Protein AF-A0A661TRE7-F1 (afdb_monomer)

Nearest PDB structures (foldseek):
  5dof-assembly5_B  TM=3.574E-01  e=7.265E+00  Tetrahymena thermophila

Foldseek 3Di:
DDDDDDDFAFDQDPVGDTARWDKDDDWDFQADDLVVLVVLCCVLPVVVPDDPVRSLVSLLVLLQVGTPWDFIDTPPDTDTHLVSLVVDPVSSVVSVVSSCCNNVNDDPDDD

Radius of gyration: 15.75 Å; Cα contacts (8 Å, |Δi|>4): 121; chains: 1; bounding box: 38×32×39 Å

Sequence (111 aa):
MKLYKYEPKMIKDLEGNDVECVFKGYVELQIPTYKERMTITKEIMVDGKSSEVEQGIKLIDLVEKHVKTVNLKCGELEIKTVDDLGYSKEGTELINNMSTIIIQGIPLGNG

Mean predicted aligned error: 9.35 Å

pLDDT: mean 75.12, std 18.02, range [19.64, 92.5]

Solvent-accessible surface area (backbone atoms only — not comparable to full-atom values): 6728 Å² total; per-residue (Å²): 137,85,83,82,81,83,73,81,58,67,41,64,48,100,86,65,49,80,36,77,45,60,82,45,76,54,69,45,69,58,70,61,54,73,71,54,23,54,52,53,49,45,67,67,60,67,60,86,71,68,50,73,66,55,48,50,51,56,43,50,56,52,36,58,75,28,48,76,44,43,46,36,30,38,78,90,48,76,36,63,49,69,68,65,26,64,80,37,72,68,32,42,52,48,50,55,51,49,34,46,37,44,54,74,42,80,79,90,68,90,125

Structure (mmCIF, N/CA/C/O backbone):
data_AF-A0A661TRE7-F1
#
_entry.id   AF-A0A661TRE7-F1
#
loop_
_atom_site.group_PDB
_atom_site.id
_atom_site.type_symbol
_atom_site.label_atom_id
_atom_site.label_alt_id
_atom_site.label_comp_id
_atom_site.label_asym_id
_atom_site.label_entity_id
_atom_site.label_seq_id
_atom_site.pdbx_PDB_ins_code
_atom_site.Cartn_x
_atom_site.Cartn_y
_atom_site.Cartn_z
_atom_site.occupancy
_atom_site.B_iso_or_equiv
_atom_site.auth_seq_id
_atom_site.auth_comp_id
_atom_site.auth_asym_id
_atom_site.auth_atom_id
_atom_site.pdbx_PDB_model_num
ATOM 1 N N . MET A 1 1 ? -11.599 24.221 -13.702 1.00 30.34 1 MET A N 1
ATOM 2 C CA . MET A 1 1 ? -11.142 22.940 -14.279 1.00 30.34 1 MET A CA 1
ATOM 3 C C . MET A 1 1 ? -9.619 22.965 -14.329 1.00 30.34 1 MET A C 1
ATOM 5 O O . MET A 1 1 ? -9.072 23.706 -15.134 1.00 30.34 1 MET A O 1
ATOM 9 N N . LYS A 1 2 ? -8.932 22.278 -13.407 1.00 21.73 2 LYS A N 1
ATOM 10 C CA . LYS A 1 2 ? -7.464 22.162 -13.438 1.00 21.73 2 LYS A CA 1
ATOM 11 C C . LYS A 1 2 ? -7.110 20.921 -14.254 1.00 21.73 2 LYS A C 1
ATOM 13 O O . LYS A 1 2 ? -7.458 19.816 -13.860 1.00 21.73 2 LYS A O 1
ATOM 18 N N . LEU A 1 3 ? -6.477 21.123 -15.405 1.00 19.64 3 LEU A N 1
ATOM 19 C CA . LEU A 1 3 ? -5.919 20.045 -16.216 1.00 19.64 3 LEU A CA 1
ATOM 20 C C . LEU A 1 3 ? -4.520 19.742 -15.674 1.00 19.64 3 LEU A C 1
ATOM 22 O O . LEU A 1 3 ? -3.624 20.577 -15.776 1.00 19.64 3 LEU A O 1
ATOM 26 N N . TYR A 1 4 ? -4.347 18.573 -15.061 1.00 23.58 4 TYR A N 1
ATOM 27 C CA . TYR A 1 4 ? -3.031 18.077 -14.671 1.00 23.58 4 TYR A CA 1
ATOM 28 C C . TYR A 1 4 ? -2.397 17.413 -15.895 1.00 23.58 4 TYR A C 1
ATOM 30 O O . TYR A 1 4 ? -2.840 16.354 -16.333 1.00 23.58 4 TYR A O 1
ATOM 38 N N . LYS A 1 5 ? -1.385 18.060 -16.479 1.00 25.70 5 LYS A N 1
ATOM 39 C CA . LYS A 1 5 ? -0.535 17.444 -17.501 1.00 25.70 5 LYS A CA 1
ATOM 40 C C . LYS A 1 5 ? 0.467 16.546 -16.772 1.00 25.70 5 LYS A C 1
ATOM 42 O O . LYS A 1 5 ? 1.376 17.051 -16.121 1.00 25.70 5 LYS A O 1
ATOM 47 N N . TYR A 1 6 ? 0.252 15.236 -16.822 1.00 34.12 6 TYR A N 1
ATOM 48 C CA . TYR A 1 6 ? 1.223 14.255 -16.344 1.00 34.12 6 TYR A CA 1
ATOM 49 C C . TYR A 1 6 ? 2.344 14.145 -17.383 1.00 34.12 6 TYR A C 1
ATOM 51 O O . TYR A 1 6 ? 2.079 13.810 -18.537 1.00 34.12 6 TYR A O 1
ATOM 59 N N . GLU A 1 7 ? 3.573 14.482 -16.995 1.00 39.09 7 GLU A N 1
ATOM 60 C CA . GLU A 1 7 ? 4.770 14.219 -17.797 1.00 39.09 7 GLU A CA 1
ATOM 61 C C . GLU A 1 7 ? 5.408 12.927 -17.259 1.00 39.09 7 GLU A C 1
ATOM 63 O O . GLU A 1 7 ? 5.748 12.889 -16.072 1.00 39.09 7 GLU A O 1
ATOM 68 N N . PRO A 1 8 ? 5.509 11.853 -18.066 1.00 47.41 8 PRO A N 1
ATOM 69 C CA . PRO A 1 8 ? 6.089 10.592 -17.619 1.00 47.41 8 PRO A CA 1
ATOM 70 C C . PRO A 1 8 ? 7.558 10.805 -17.242 1.00 47.41 8 PRO A C 1
ATOM 72 O O . PRO A 1 8 ? 8.325 11.413 -17.989 1.00 47.41 8 PRO A O 1
ATOM 75 N N . LYS A 1 9 ? 7.945 10.345 -16.048 1.00 53.53 9 LYS A N 1
ATOM 76 C CA . LYS A 1 9 ? 9.330 10.414 -15.571 1.00 53.53 9 LYS A CA 1
ATOM 77 C C . LYS A 1 9 ? 10.059 9.136 -15.968 1.00 53.53 9 LYS A C 1
ATOM 79 O O . LYS A 1 9 ? 9.498 8.045 -15.902 1.00 53.53 9 LYS A O 1
ATOM 84 N N . MET A 1 10 ? 11.294 9.295 -16.437 1.00 53.62 10 MET A N 1
ATOM 85 C CA . MET A 1 10 ? 12.129 8.171 -16.847 1.00 53.62 10 MET A CA 1
ATOM 86 C C . MET A 1 10 ? 12.641 7.426 -15.609 1.00 53.62 10 MET A C 1
ATOM 88 O O . MET A 1 10 ? 13.156 8.053 -14.682 1.00 53.62 10 MET A O 1
ATOM 92 N N . ILE A 1 11 ? 12.495 6.103 -15.603 1.00 60.44 11 ILE A N 1
ATOM 93 C CA . ILE A 1 11 ? 13.037 5.194 -14.586 1.00 60.44 11 ILE A CA 1
ATOM 94 C C . ILE A 1 11 ? 14.247 4.498 -15.190 1.00 60.44 11 ILE A C 1
ATOM 96 O O . ILE A 1 11 ? 14.246 4.199 -16.378 1.00 60.44 11 ILE A O 1
ATOM 100 N N . LYS A 1 12 ? 15.274 4.223 -14.389 1.00 54.66 12 LYS A N 1
ATOM 101 C CA . LYS A 1 12 ? 16.421 3.452 -14.864 1.00 54.66 12 LYS A CA 1
ATOM 102 C C . LYS A 1 12 ? 16.120 1.958 -14.838 1.00 54.66 12 LYS A C 1
ATOM 104 O O . LYS A 1 12 ? 15.651 1.460 -13.817 1.00 54.66 12 LYS A O 1
ATOM 109 N N . ASP A 1 13 ? 16.382 1.258 -15.938 1.00 56.09 13 ASP A N 1
ATOM 110 C CA . ASP A 1 13 ? 16.379 -0.206 -15.945 1.00 56.09 13 ASP A CA 1
ATOM 111 C C . ASP A 1 13 ? 17.549 -0.779 -15.116 1.00 56.09 13 ASP A C 1
ATOM 113 O O . ASP A 1 13 ? 18.373 -0.047 -14.557 1.00 56.09 13 ASP A O 1
ATOM 117 N N . LEU A 1 14 ? 17.627 -2.111 -15.028 1.00 48.25 14 LEU A N 1
ATOM 118 C CA . LEU A 1 14 ? 18.691 -2.821 -14.306 1.00 48.25 14 LEU A CA 1
ATOM 119 C C . LEU A 1 14 ? 20.092 -2.608 -14.914 1.00 48.25 14 LEU A C 1
ATOM 121 O O . LEU A 1 14 ? 21.091 -2.894 -14.257 1.00 48.25 14 LEU A O 1
ATOM 125 N N . GLU A 1 15 ? 20.170 -2.095 -16.142 1.00 54.47 15 GLU A N 1
ATOM 126 C CA . GLU A 1 15 ? 21.404 -1.763 -16.858 1.00 54.47 15 GLU A CA 1
ATOM 127 C C . GLU A 1 15 ? 21.736 -0.257 -16.772 1.00 54.47 15 GLU A C 1
ATOM 129 O O . GLU A 1 15 ? 22.790 0.184 -17.233 1.00 54.47 15 GLU A O 1
ATOM 134 N N . GLY A 1 16 ? 20.882 0.536 -16.114 1.00 57.06 16 GLY A N 1
ATOM 135 C CA . GLY A 1 16 ? 21.055 1.968 -15.891 1.00 57.06 16 GLY A CA 1
ATOM 136 C C . GLY A 1 16 ? 20.545 2.872 -17.018 1.00 57.06 16 GLY A C 1
ATOM 137 O O . GLY A 1 16 ? 20.803 4.081 -16.954 1.00 57.06 16 GLY A O 1
ATOM 138 N N . ASN A 1 17 ? 19.839 2.331 -18.016 1.00 59.59 17 ASN A N 1
ATOM 139 C CA . ASN A 1 17 ? 19.264 3.094 -19.124 1.00 59.59 17 ASN A CA 1
ATOM 140 C C . ASN A 1 17 ? 17.956 3.763 -18.713 1.00 59.59 17 ASN A C 1
ATOM 142 O O . ASN A 1 17 ? 17.146 3.176 -18.001 1.00 59.59 17 ASN A O 1
ATOM 146 N N . ASP A 1 18 ? 17.726 4.976 -19.210 1.00 58.16 18 ASP A N 1
ATOM 147 C CA . ASP A 1 18 ? 16.478 5.692 -18.979 1.00 58.16 18 ASP A CA 1
ATOM 148 C C . ASP A 1 18 ? 15.331 5.067 -19.794 1.00 58.16 18 ASP A C 1
ATOM 150 O O . ASP A 1 18 ? 15.345 5.060 -21.026 1.00 58.16 18 ASP A O 1
ATOM 154 N N . VAL A 1 19 ? 14.314 4.567 -19.098 1.00 60.53 19 VAL A N 1
ATOM 155 C CA . VAL A 1 19 ? 13.108 3.959 -19.661 1.00 60.53 19 VAL A CA 1
ATOM 156 C C . VAL A 1 19 ? 11.902 4.809 -19.287 1.00 60.53 19 VAL A C 1
ATOM 158 O O . VAL A 1 19 ? 11.649 5.092 -18.115 1.00 60.53 19 VAL A O 1
ATOM 161 N N . GLU A 1 20 ? 11.116 5.210 -20.284 1.00 61.75 20 GLU A N 1
ATOM 162 C CA . GLU A 1 20 ? 9.822 5.849 -20.050 1.00 61.75 20 GLU A CA 1
ATOM 163 C C . GLU A 1 20 ? 8.869 4.830 -19.404 1.00 61.75 20 GLU A C 1
ATOM 165 O O . GLU A 1 20 ? 8.329 3.938 -20.064 1.00 61.75 20 GLU A O 1
ATOM 170 N N . CYS A 1 21 ? 8.684 4.933 -18.088 1.00 62.38 21 CYS A N 1
ATOM 171 C CA . CYS A 1 21 ? 7.843 4.004 -17.355 1.00 62.38 21 CYS A CA 1
ATOM 172 C C . CYS A 1 21 ? 6.428 4.547 -17.211 1.00 62.38 21 CYS A C 1
ATOM 174 O O . CYS A 1 21 ? 6.151 5.442 -16.413 1.00 62.38 21 CYS A O 1
ATOM 176 N N . VAL A 1 22 ? 5.502 3.940 -17.944 1.00 70.94 22 VAL A N 1
ATOM 177 C CA . VAL A 1 22 ? 4.072 4.086 -17.684 1.00 70.94 22 VAL A CA 1
ATOM 178 C C . VAL A 1 22 ? 3.569 2.755 -17.156 1.00 70.94 22 VAL A C 1
ATOM 180 O O . VAL A 1 22 ? 3.496 1.783 -17.912 1.00 70.94 22 VAL A O 1
ATOM 183 N N . PHE A 1 23 ? 3.214 2.705 -15.868 1.00 74.62 23 PHE A N 1
ATOM 184 C CA . PHE A 1 23 ? 2.602 1.512 -15.292 1.00 74.62 23 PHE A CA 1
ATOM 185 C C . PHE A 1 23 ? 1.293 1.188 -16.014 1.00 74.62 23 PHE A C 1
ATOM 187 O O . PHE A 1 23 ? 0.368 2.000 -16.069 1.00 74.62 23 PHE A O 1
ATOM 194 N N . LYS A 1 24 ? 1.207 -0.024 -16.559 1.00 82.00 24 LYS A N 1
ATOM 195 C CA . LYS A 1 24 ? -0.008 -0.584 -17.157 1.00 82.00 24 LYS A CA 1
ATOM 196 C C . LYS A 1 24 ? -0.428 -1.817 -16.378 1.00 82.00 24 LYS A C 1
ATOM 198 O O . LYS A 1 24 ? 0.412 -2.650 -16.056 1.00 82.00 24 LYS A O 1
ATOM 203 N N . GLY A 1 25 ? -1.724 -1.962 -16.127 1.00 86.31 25 GLY A N 1
ATOM 204 C CA . GLY A 1 25 ? -2.280 -3.114 -15.422 1.00 86.31 25 GLY A CA 1
ATOM 205 C C . GLY A 1 25 ? -3.182 -2.695 -14.271 1.00 86.31 25 GLY A C 1
ATOM 206 O O . GLY A 1 25 ? -3.844 -1.660 -14.354 1.00 86.31 25 GLY A O 1
ATOM 207 N N . TYR A 1 26 ? -3.231 -3.511 -13.221 1.00 85.88 26 TYR A N 1
ATOM 208 C CA . TYR A 1 26 ? -4.076 -3.259 -12.060 1.00 85.88 26 TYR A CA 1
ATOM 209 C C . TYR A 1 26 ? -3.435 -3.754 -10.762 1.00 85.88 26 TYR A C 1
ATOM 211 O O . TYR A 1 26 ? -2.616 -4.674 -10.747 1.00 85.88 26 TYR A O 1
ATOM 219 N N . VAL A 1 27 ? -3.873 -3.149 -9.662 1.00 86.75 27 VAL A N 1
ATOM 220 C CA . VAL A 1 27 ? -3.677 -3.662 -8.307 1.00 86.75 27 VAL A CA 1
ATOM 221 C C . VAL A 1 27 ? -5.054 -3.889 -7.707 1.00 86.75 27 VAL A C 1
ATOM 223 O O . VAL A 1 27 ? -5.917 -3.014 -7.774 1.00 86.75 27 VAL A O 1
ATOM 226 N N . GLU A 1 28 ? -5.278 -5.073 -7.148 1.00 88.56 28 GLU A N 1
ATOM 227 C CA . GLU A 1 28 ? -6.509 -5.385 -6.430 1.00 88.56 28 GLU A CA 1
ATOM 228 C C 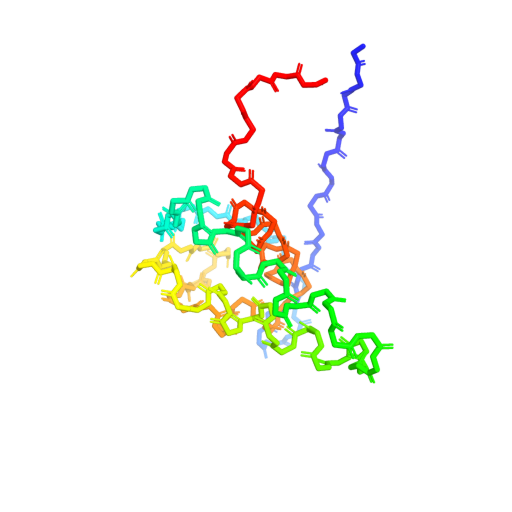. GLU A 1 28 ? -6.305 -5.127 -4.937 1.00 88.56 28 GLU A C 1
ATOM 230 O O . GLU A 1 28 ? -5.478 -5.774 -4.292 1.00 88.56 28 GLU A O 1
ATOM 235 N N . LEU A 1 29 ? -7.083 -4.193 -4.391 1.00 87.88 29 LEU A N 1
ATOM 236 C CA . LEU A 1 29 ? -7.056 -3.833 -2.978 1.00 87.88 29 LEU A CA 1
ATOM 237 C C . LEU A 1 29 ? -8.280 -4.389 -2.251 1.00 87.88 29 LEU A C 1
ATOM 239 O O . LEU A 1 29 ? -9.419 -4.238 -2.695 1.00 87.88 29 LEU A O 1
ATOM 243 N N . GLN A 1 30 ? -8.054 -4.961 -1.077 1.00 89.62 30 GLN A N 1
ATOM 244 C CA . GLN A 1 30 ? -9.087 -5.212 -0.090 1.00 89.62 30 GLN A CA 1
ATOM 245 C C . GLN A 1 30 ? -9.262 -3.971 0.779 1.00 89.62 30 GLN A C 1
ATOM 247 O O . GLN A 1 30 ? -8.472 -3.724 1.684 1.00 89.62 30 GLN A O 1
ATOM 252 N N . ILE A 1 31 ? -10.316 -3.196 0.534 1.00 87.44 31 ILE A N 1
ATOM 253 C CA . ILE A 1 31 ? -10.582 -2.009 1.348 1.00 87.44 31 ILE A CA 1
ATOM 254 C C . ILE A 1 31 ? -11.256 -2.430 2.663 1.00 87.44 31 ILE A C 1
ATOM 256 O O . ILE A 1 31 ? -12.351 -2.999 2.620 1.00 87.44 31 ILE A O 1
ATOM 260 N N . PRO A 1 32 ? -10.644 -2.154 3.829 1.00 88.25 32 PRO A N 1
ATOM 261 C CA . PRO A 1 32 ? -11.248 -2.452 5.120 1.00 88.25 32 PRO A CA 1
ATOM 262 C C . PRO A 1 32 ? -12.486 -1.579 5.361 1.00 88.25 32 PRO A C 1
ATOM 264 O O . PRO A 1 32 ? -12.660 -0.512 4.761 1.00 88.25 32 PRO A O 1
ATOM 267 N N . THR A 1 33 ? -13.367 -2.013 6.257 1.00 90.06 33 THR A N 1
ATOM 268 C CA . THR A 1 33 ? -14.571 -1.263 6.639 1.00 90.06 33 THR A CA 1
ATOM 269 C C . THR A 1 33 ? -14.215 0.074 7.294 1.00 90.06 33 THR A C 1
ATOM 271 O O . THR A 1 33 ? -13.121 0.259 7.821 1.00 90.06 33 THR A O 1
ATOM 274 N N . TYR A 1 34 ? -15.154 1.027 7.326 1.00 87.81 34 TYR A N 1
ATOM 275 C CA . TYR A 1 34 ? -14.910 2.338 7.948 1.00 87.81 34 TYR A CA 1
ATOM 276 C C . TYR A 1 34 ? -14.433 2.228 9.408 1.00 87.81 34 TYR A C 1
ATOM 278 O O . TYR A 1 34 ? -13.518 2.936 9.819 1.00 87.81 34 TYR A O 1
ATOM 286 N N . LYS A 1 35 ? -15.009 1.298 10.182 1.00 90.50 35 LYS A N 1
ATOM 287 C CA . LYS A 1 35 ? -14.614 1.053 11.576 1.00 90.50 35 LYS A CA 1
ATOM 288 C C . LYS A 1 35 ? -13.157 0.595 11.681 1.00 90.50 35 LYS A C 1
ATOM 290 O O . LYS A 1 35 ? -12.430 1.091 12.532 1.00 90.50 35 LYS A O 1
ATOM 295 N N . GLU A 1 36 ? -12.737 -0.326 10.820 1.00 91.00 36 GLU A N 1
ATOM 296 C CA . GLU A 1 36 ? -11.358 -0.825 10.784 1.00 91.00 36 GLU A CA 1
ATOM 297 C C . GLU A 1 36 ? -10.378 0.273 10.362 1.00 91.00 36 GLU A C 1
ATOM 299 O O . GLU A 1 36 ? -9.328 0.424 10.983 1.00 91.00 36 GLU A O 1
ATOM 304 N N . ARG A 1 37 ? -10.754 1.110 9.387 1.00 90.12 37 ARG A N 1
ATOM 305 C CA . ARG A 1 37 ? -9.947 2.266 8.962 1.00 90.12 37 ARG A CA 1
ATOM 306 C C . ARG A 1 37 ? -9.691 3.252 10.095 1.00 90.12 37 ARG A C 1
ATOM 308 O O . ARG A 1 37 ? -8.568 3.727 10.251 1.00 90.12 37 ARG A O 1
ATOM 315 N N . MET A 1 38 ? -10.702 3.526 10.919 1.00 88.75 38 MET A N 1
ATOM 316 C CA . MET A 1 38 ? -10.550 4.384 12.099 1.00 88.75 38 MET A CA 1
ATOM 317 C C . MET A 1 38 ? -9.561 3.805 13.118 1.00 88.75 38 MET A C 1
ATOM 319 O O . MET A 1 38 ? -8.771 4.555 13.690 1.00 88.75 38 MET A O 1
ATOM 323 N N . THR A 1 39 ? -9.575 2.485 13.327 1.00 90.00 39 THR A N 1
ATOM 324 C CA . THR A 1 39 ? -8.603 1.801 14.195 1.00 90.00 39 THR A CA 1
ATOM 325 C C . THR A 1 39 ? -7.184 1.922 13.642 1.00 90.00 39 THR A C 1
ATOM 327 O O . THR A 1 39 ? -6.300 2.384 14.356 1.00 90.00 39 THR A O 1
ATOM 330 N N . ILE A 1 40 ? -6.988 1.615 12.357 1.00 89.31 40 ILE A N 1
ATOM 331 C CA . ILE A 1 40 ? -5.687 1.713 11.676 1.00 89.31 40 ILE A CA 1
ATOM 332 C C . ILE A 1 40 ? -5.138 3.143 11.751 1.00 89.31 40 ILE A C 1
ATOM 334 O O . ILE A 1 40 ? -3.985 3.366 12.108 1.00 89.31 40 ILE A O 1
ATOM 338 N N . THR A 1 41 ? -5.984 4.136 11.470 1.00 86.38 41 THR A N 1
ATOM 339 C CA . THR A 1 41 ? -5.603 5.556 11.524 1.00 86.38 41 THR A CA 1
ATOM 340 C C . THR A 1 41 ? -5.120 5.936 12.916 1.00 86.38 41 THR A C 1
ATOM 342 O O . THR A 1 41 ? -4.116 6.627 13.060 1.00 86.38 41 THR A O 1
ATOM 345 N N . LYS A 1 42 ? -5.810 5.456 13.956 1.00 84.38 42 LYS A N 1
ATOM 346 C CA . LYS A 1 42 ? -5.412 5.684 15.341 1.00 84.38 42 LYS A CA 1
ATOM 347 C C . LYS A 1 42 ? -4.040 5.072 15.632 1.00 84.38 42 LYS A C 1
ATOM 349 O O . LYS A 1 42 ? -3.213 5.738 16.237 1.00 84.38 42 LYS A O 1
ATOM 354 N N . GLU A 1 43 ? -3.787 3.844 15.195 1.00 83.88 43 GLU A N 1
ATOM 355 C CA . GLU A 1 43 ? -2.507 3.150 15.410 1.00 83.88 43 GLU A CA 1
ATOM 356 C C . GLU A 1 43 ? -1.331 3.838 14.700 1.00 83.88 43 GLU A C 1
ATOM 358 O O . GLU A 1 43 ? -0.227 3.895 15.240 1.00 83.88 43 GLU A O 1
ATOM 363 N N . ILE A 1 44 ? -1.571 4.408 13.517 1.00 82.38 44 ILE A N 1
ATOM 364 C CA . ILE A 1 44 ? -0.547 5.123 12.747 1.00 82.38 44 ILE A CA 1
ATOM 365 C C . ILE A 1 44 ? -0.326 6.545 13.295 1.00 82.38 44 ILE A C 1
ATOM 367 O O . ILE A 1 44 ? 0.816 6.984 13.407 1.00 82.38 44 ILE A O 1
ATOM 371 N N . MET A 1 45 ? -1.395 7.270 13.654 1.00 70.19 45 MET A N 1
ATOM 372 C CA . MET A 1 45 ? -1.323 8.696 14.018 1.00 70.19 45 MET A CA 1
ATOM 373 C C . MET A 1 45 ? -1.125 8.974 15.516 1.00 70.19 45 MET A C 1
ATOM 375 O O . MET A 1 45 ? -0.559 10.008 15.867 1.00 70.19 45 MET A O 1
ATOM 379 N N . VAL A 1 46 ? -1.609 8.115 16.420 1.0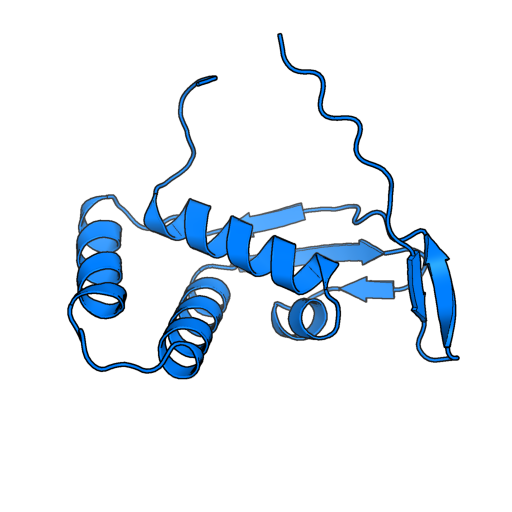0 61.81 46 VAL A N 1
ATOM 380 C CA . VAL A 1 46 ? -1.631 8.419 17.869 1.00 61.81 46 VAL A CA 1
ATOM 381 C C . VAL A 1 46 ? -0.304 8.127 18.561 1.00 61.81 46 VAL A C 1
ATOM 383 O O . VAL A 1 46 ? -0.100 8.599 19.678 1.00 61.81 46 VAL A O 1
ATOM 386 N N . ASP A 1 47 ? 0.641 7.449 17.908 1.00 57.47 47 ASP A N 1
ATOM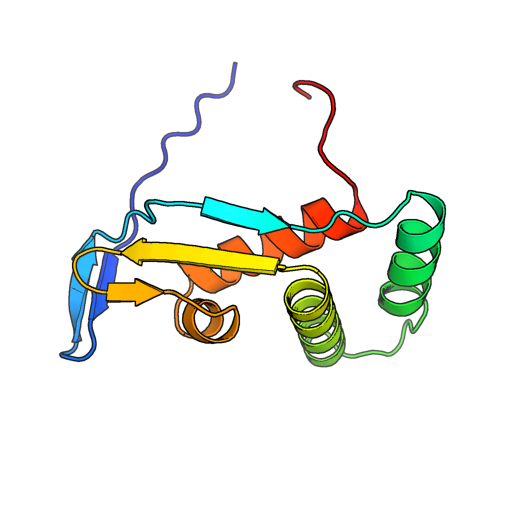 387 C CA . ASP A 1 47 ? 1.920 7.182 18.564 1.00 57.47 47 ASP A CA 1
ATOM 388 C C . ASP A 1 47 ? 2.735 8.454 18.827 1.00 57.47 47 ASP A C 1
ATOM 390 O O . ASP A 1 47 ? 3.572 8.416 19.721 1.00 57.47 47 ASP A O 1
ATOM 394 N N . GLY A 1 48 ? 2.488 9.577 18.121 1.00 56.34 48 GLY A N 1
ATOM 395 C CA . GLY A 1 48 ? 2.975 10.949 18.415 1.00 56.34 48 GLY A CA 1
ATOM 396 C C . GLY A 1 48 ? 4.493 11.143 18.611 1.00 56.34 48 GLY A C 1
ATOM 397 O O . GLY A 1 48 ? 4.964 12.260 18.805 1.00 56.34 48 GLY A O 1
ATOM 398 N N . LYS A 1 49 ? 5.239 10.043 18.588 1.00 61.75 49 LYS A N 1
ATOM 399 C CA . LYS A 1 49 ? 6.642 9.819 18.932 1.00 61.75 49 LYS A CA 1
ATOM 400 C C . LYS A 1 49 ? 7.310 8.911 17.901 1.00 61.75 49 LYS A C 1
ATOM 402 O O . LYS A 1 49 ? 8.533 8.819 17.906 1.00 61.75 49 LYS A O 1
ATOM 407 N N . SER A 1 50 ? 6.529 8.239 17.049 1.00 68.25 50 SER A N 1
ATOM 408 C CA . SER A 1 50 ? 7.073 7.459 15.942 1.00 68.25 50 SER A CA 1
ATOM 409 C C . SER A 1 50 ? 7.787 8.387 14.973 1.00 68.25 50 SER A C 1
ATOM 411 O O . SER A 1 50 ? 7.244 9.415 14.563 1.00 68.25 50 SER A O 1
ATOM 413 N N . SER A 1 51 ? 9.008 8.007 14.613 1.00 80.19 51 SER A N 1
ATOM 414 C CA . SER A 1 51 ? 9.763 8.687 13.563 1.00 80.19 51 SER A CA 1
ATOM 415 C C . SER A 1 51 ? 9.039 8.583 12.213 1.00 80.19 51 SER A C 1
ATOM 417 O O . SER A 1 51 ? 8.248 7.662 11.998 1.00 80.19 51 SER A O 1
ATOM 419 N N . GLU A 1 52 ? 9.333 9.489 11.278 1.00 80.12 52 GLU A N 1
ATOM 420 C CA . GLU A 1 52 ? 8.797 9.433 9.904 1.00 80.12 52 GLU A CA 1
ATOM 421 C C . GLU A 1 52 ? 9.087 8.082 9.227 1.00 80.12 52 GLU A C 1
ATOM 423 O O . GLU A 1 52 ? 8.251 7.552 8.501 1.00 80.12 52 GLU A O 1
ATOM 428 N N . VAL A 1 53 ? 10.243 7.483 9.533 1.00 82.88 53 VAL A N 1
ATOM 429 C CA . VAL A 1 53 ? 10.638 6.156 9.039 1.00 82.88 53 VAL A CA 1
ATOM 430 C C . VAL A 1 53 ? 9.702 5.069 9.562 1.00 82.88 53 VAL A C 1
ATOM 432 O O . VAL A 1 53 ? 9.244 4.224 8.801 1.00 82.88 53 VAL A O 1
ATOM 435 N N . GLU A 1 54 ? 9.376 5.102 10.851 1.00 84.25 54 GLU A N 1
ATOM 436 C CA . GLU A 1 54 ? 8.488 4.117 11.472 1.00 84.25 54 GLU A CA 1
ATOM 437 C C . GLU A 1 54 ? 7.049 4.236 10.951 1.00 84.25 54 GLU A C 1
ATOM 439 O O . GLU A 1 54 ? 6.383 3.227 10.724 1.00 84.25 54 GLU A O 1
ATOM 444 N N . GLN A 1 55 ? 6.583 5.461 10.693 1.00 82.44 55 GLN A N 1
ATOM 445 C CA . GLN A 1 55 ? 5.304 5.683 10.015 1.00 82.44 55 GLN A CA 1
ATOM 446 C C . GLN A 1 55 ? 5.328 5.133 8.584 1.00 82.44 55 GLN A C 1
ATOM 448 O O . GLN A 1 55 ? 4.369 4.485 8.171 1.00 82.44 55 GLN A O 1
ATOM 453 N N . GLY A 1 56 ? 6.429 5.338 7.854 1.00 84.00 56 GLY A N 1
ATOM 454 C CA . GLY A 1 56 ? 6.632 4.776 6.518 1.00 84.00 56 GLY A CA 1
ATOM 455 C C . GLY A 1 56 ? 6.546 3.249 6.502 1.00 84.00 56 GLY A C 1
ATOM 456 O O . GLY A 1 56 ? 5.808 2.695 5.693 1.00 84.00 56 GLY A O 1
ATOM 457 N N . ILE A 1 57 ? 7.215 2.577 7.445 1.00 87.94 57 ILE A N 1
ATOM 458 C CA . ILE A 1 57 ? 7.157 1.112 7.590 1.00 87.94 57 ILE A CA 1
ATOM 459 C C . ILE A 1 57 ? 5.715 0.654 7.843 1.00 87.94 57 ILE A C 1
ATOM 461 O O . ILE A 1 57 ? 5.199 -0.177 7.103 1.00 87.94 57 ILE A O 1
ATOM 465 N N . LYS A 1 58 ? 5.015 1.266 8.810 1.00 88.06 58 LYS A N 1
ATOM 466 C CA . LYS A 1 58 ? 3.613 0.926 9.119 1.00 88.06 58 LYS A CA 1
ATOM 467 C C . LYS A 1 58 ? 2.678 1.115 7.913 1.00 88.06 58 LYS A C 1
ATOM 469 O O . LYS A 1 58 ? 1.704 0.379 7.771 1.00 88.06 58 LYS A O 1
ATOM 474 N N . LEU A 1 59 ? 2.942 2.103 7.054 1.00 88.50 59 LEU A N 1
ATOM 475 C CA . LEU A 1 59 ? 2.163 2.336 5.833 1.00 88.50 59 LEU A CA 1
ATOM 476 C C . LEU A 1 59 ? 2.437 1.282 4.756 1.00 88.50 59 LEU A C 1
ATOM 478 O O . LEU A 1 59 ? 1.493 0.867 4.084 1.00 88.50 59 LEU A O 1
ATOM 482 N N . ILE A 1 60 ? 3.686 0.842 4.601 1.00 90.19 60 ILE A N 1
ATOM 483 C CA . ILE A 1 60 ? 4.042 -0.244 3.680 1.00 90.19 60 ILE A CA 1
ATOM 484 C C . ILE A 1 60 ? 3.401 -1.551 4.157 1.00 90.19 60 ILE A C 1
ATOM 486 O O . ILE A 1 60 ? 2.651 -2.155 3.393 1.00 90.19 60 ILE A O 1
ATOM 490 N N . ASP A 1 61 ? 3.559 -1.903 5.437 1.00 90.94 61 ASP A N 1
ATOM 491 C CA . ASP A 1 61 ? 2.936 -3.088 6.047 1.00 90.94 61 ASP A CA 1
ATOM 492 C C . ASP A 1 61 ? 1.410 -3.091 5.849 1.00 90.94 61 ASP A C 1
ATOM 494 O O . ASP A 1 61 ? 0.781 -4.119 5.567 1.00 90.94 61 ASP A O 1
ATOM 498 N N . LEU A 1 62 ? 0.782 -1.916 5.981 1.00 91.75 62 LEU A N 1
ATOM 499 C CA . LEU A 1 62 ? -0.647 -1.749 5.749 1.00 91.75 62 LEU A CA 1
ATOM 500 C C . LEU A 1 62 ? -1.027 -2.078 4.301 1.00 91.75 62 LEU A C 1
ATOM 502 O O . LEU A 1 62 ? -2.035 -2.757 4.082 1.00 91.75 62 LEU A O 1
ATOM 506 N N . VAL A 1 63 ? -0.256 -1.576 3.336 1.00 92.06 63 VAL A N 1
ATOM 507 C CA . VAL A 1 63 ? -0.471 -1.825 1.908 1.00 92.06 63 VAL A CA 1
ATOM 508 C C . VAL A 1 63 ? -0.287 -3.305 1.603 1.00 92.06 63 VAL A C 1
ATOM 510 O O . VAL A 1 63 ? -1.200 -3.905 1.043 1.00 92.06 63 VAL A O 1
ATOM 513 N N . GLU A 1 64 ? 0.812 -3.920 2.036 1.00 92.38 64 GLU A N 1
ATOM 514 C CA . GLU A 1 64 ? 1.076 -5.348 1.823 1.00 92.38 64 GLU A CA 1
ATOM 515 C C . GLU A 1 64 ? -0.057 -6.236 2.334 1.00 92.38 64 GLU A C 1
ATOM 517 O O . GLU A 1 64 ? -0.513 -7.139 1.635 1.00 92.38 64 GLU A O 1
ATOM 522 N N . LYS A 1 65 ? -0.586 -5.935 3.525 1.00 92.50 65 LYS A N 1
ATOM 523 C CA . LYS A 1 65 ? -1.684 -6.698 4.129 1.00 92.50 65 LYS A CA 1
ATOM 524 C C . LYS A 1 65 ? -3.003 -6.606 3.353 1.00 92.50 65 LYS A C 1
ATOM 526 O O . LYS A 1 65 ? -3.840 -7.503 3.465 1.00 92.50 65 LYS A O 1
ATOM 531 N N . HIS A 1 66 ? -3.229 -5.512 2.631 1.00 90.56 66 HIS A N 1
ATOM 532 C CA . HIS A 1 66 ? -4.501 -5.236 1.957 1.00 90.56 66 HIS A CA 1
ATOM 533 C C . HIS A 1 66 ? -4.414 -5.338 0.434 1.00 90.56 66 HIS A C 1
ATOM 535 O O . HIS A 1 66 ? -5.447 -5.291 -0.234 1.00 90.56 66 HIS A O 1
ATOM 541 N N . VAL A 1 67 ? -3.227 -5.520 -0.134 1.00 90.50 67 VAL A N 1
ATOM 542 C CA . VAL A 1 67 ? -3.049 -5.854 -1.546 1.00 90.50 67 VAL A CA 1
ATOM 543 C C . VAL A 1 67 ? -3.294 -7.348 -1.728 1.00 90.50 67 VAL A C 1
ATOM 545 O O . VAL A 1 67 ? -2.605 -8.185 -1.158 1.00 90.50 67 VAL A O 1
ATOM 548 N N . LYS A 1 68 ? -4.287 -7.696 -2.548 1.00 88.69 68 LYS A N 1
ATOM 549 C CA . LYS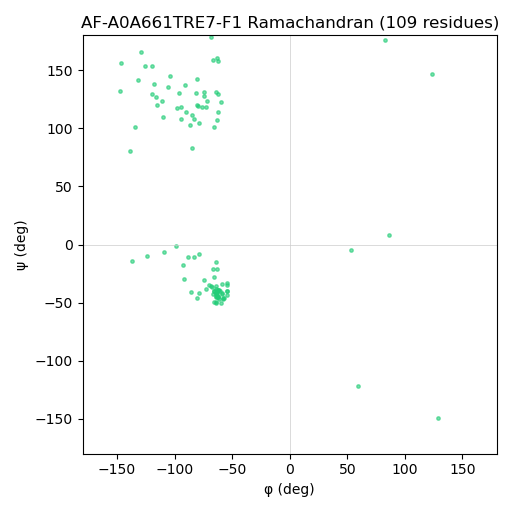 A 1 68 ? -4.564 -9.093 -2.910 1.00 88.69 68 LYS A CA 1
ATOM 550 C C . LYS A 1 68 ? -3.726 -9.550 -4.094 1.00 88.69 68 LYS A C 1
ATOM 552 O O . LYS A 1 68 ? -3.248 -10.678 -4.116 1.00 88.69 68 LYS A O 1
ATOM 557 N N . THR A 1 69 ? -3.587 -8.669 -5.080 1.00 86.31 69 THR A N 1
ATOM 558 C CA . THR A 1 69 ? -2.930 -8.974 -6.350 1.00 86.31 69 THR A CA 1
ATOM 559 C C . THR A 1 69 ? -2.241 -7.726 -6.873 1.00 86.31 69 THR A C 1
ATOM 561 O O . THR A 1 69 ? -2.878 -6.677 -6.971 1.00 86.31 69 THR A O 1
ATOM 564 N N . VAL A 1 70 ? -0.981 -7.853 -7.291 1.00 83.75 70 VAL A N 1
ATOM 565 C CA . VAL A 1 70 ? -0.293 -6.857 -8.122 1.00 83.75 70 VAL A CA 1
ATOM 566 C C . VAL A 1 70 ? -0.089 -7.466 -9.503 1.00 83.75 70 VAL A C 1
ATOM 568 O O . VAL A 1 70 ? 0.472 -8.552 -9.645 1.00 83.75 70 VAL A O 1
ATOM 571 N N . ASN A 1 71 ? -0.582 -6.793 -10.537 1.00 87.06 71 ASN A N 1
ATOM 572 C CA . ASN A 1 71 ? -0.350 -7.194 -11.915 1.00 87.06 71 ASN A CA 1
ATOM 573 C C . ASN A 1 71 ? -0.079 -5.951 -12.752 1.00 87.06 71 ASN A C 1
ATOM 575 O O . ASN A 1 71 ? -0.971 -5.415 -13.414 1.00 87.06 71 ASN A O 1
ATOM 579 N N . LEU A 1 72 ? 1.161 -5.481 -12.669 1.00 85.25 72 LEU A N 1
ATOM 580 C CA . LEU A 1 72 ? 1.620 -4.272 -13.331 1.00 85.25 72 LEU A CA 1
ATOM 581 C C . LEU A 1 72 ? 2.758 -4.592 -14.298 1.00 85.25 72 LEU A C 1
ATOM 583 O O . LEU A 1 72 ? 3.495 -5.565 -14.137 1.00 85.25 72 LEU A O 1
ATOM 587 N N . LYS A 1 73 ? 2.888 -3.747 -15.317 1.00 82.06 73 LYS A N 1
ATOM 588 C CA . LYS A 1 73 ? 4.000 -3.747 -16.262 1.00 82.06 73 LYS A CA 1
ATOM 589 C C . LYS A 1 73 ? 4.544 -2.342 -16.440 1.00 82.06 73 LYS A C 1
ATOM 591 O O . LYS A 1 73 ? 3.767 -1.391 -16.519 1.00 82.06 73 LYS A O 1
ATOM 596 N N . CYS A 1 74 ? 5.859 -2.241 -16.550 1.00 76.81 74 CYS A N 1
ATOM 597 C CA . CYS A 1 74 ? 6.596 -1.017 -16.834 1.00 76.81 74 CYS A CA 1
ATOM 598 C C . CYS A 1 74 ? 7.637 -1.331 -17.915 1.00 76.81 74 CYS A C 1
ATOM 600 O O . CYS A 1 74 ? 8.653 -1.961 -17.636 1.00 76.81 74 CYS A O 1
ATOM 602 N N . GLY A 1 75 ? 7.356 -0.973 -19.170 1.00 76.38 75 GLY A N 1
ATOM 603 C CA . GLY A 1 75 ? 8.147 -1.479 -20.297 1.00 76.38 75 GLY A CA 1
ATOM 604 C C . GLY A 1 75 ? 8.093 -3.012 -20.355 1.00 76.38 75 GLY A C 1
ATOM 605 O O . GLY A 1 75 ? 7.004 -3.586 -20.429 1.00 76.38 75 GLY A O 1
ATOM 606 N N . GLU A 1 76 ? 9.257 -3.660 -20.292 1.00 74.62 76 GLU A N 1
ATOM 607 C CA . GLU A 1 76 ? 9.392 -5.125 -20.237 1.00 74.62 76 GLU A CA 1
ATOM 608 C C . GLU A 1 76 ? 9.370 -5.695 -18.808 1.00 74.62 76 GLU A C 1
ATOM 610 O O . GLU A 1 76 ? 9.236 -6.905 -18.632 1.00 74.62 76 GLU A O 1
ATOM 615 N N . LEU A 1 77 ? 9.452 -4.841 -17.781 1.00 74.12 77 LEU A N 1
ATOM 616 C CA . LEU A 1 77 ? 9.445 -5.270 -16.384 1.00 74.12 77 LEU A CA 1
ATOM 617 C C . LEU A 1 77 ? 8.034 -5.683 -15.959 1.00 74.12 77 LEU A C 1
ATOM 619 O O . LEU A 1 77 ? 7.075 -4.915 -16.099 1.00 74.12 77 LEU A O 1
ATOM 623 N N . GLU A 1 78 ? 7.916 -6.886 -15.400 1.00 82.38 78 GLU A N 1
ATOM 624 C CA . GLU A 1 78 ? 6.704 -7.350 -14.732 1.00 82.38 78 GLU A CA 1
ATOM 625 C C . GLU A 1 78 ? 6.811 -7.132 -13.226 1.00 82.38 78 GLU A C 1
ATOM 627 O O . GLU A 1 78 ? 7.783 -7.542 -12.601 1.00 82.38 78 GLU A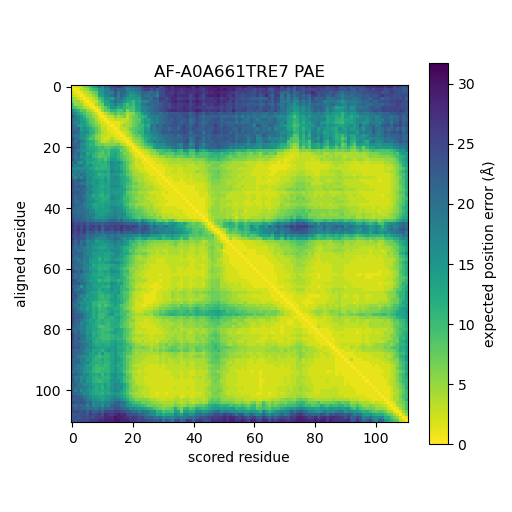 O 1
ATOM 632 N N . ILE A 1 79 ? 5.783 -6.518 -12.646 1.00 83.38 79 ILE A N 1
ATOM 633 C CA . ILE A 1 79 ? 5.701 -6.223 -11.216 1.00 83.38 79 ILE A CA 1
ATOM 634 C C . ILE A 1 79 ? 4.537 -7.020 -10.643 1.00 83.38 79 ILE A C 1
ATOM 636 O O . ILE A 1 79 ? 3.390 -6.883 -11.093 1.00 83.38 79 ILE A O 1
ATOM 640 N N . LYS A 1 80 ? 4.851 -7.891 -9.680 1.00 86.62 80 LYS A N 1
ATOM 641 C CA . LYS A 1 80 ? 3.918 -8.883 -9.121 1.00 86.62 80 LYS A CA 1
ATOM 642 C C . LYS A 1 80 ? 3.771 -8.784 -7.610 1.00 86.62 80 LYS A C 1
ATOM 644 O O . LYS A 1 80 ? 2.866 -9.407 -7.055 1.00 86.62 80 LYS A O 1
ATOM 649 N N . THR A 1 81 ? 4.608 -7.988 -6.957 1.00 87.25 81 THR A N 1
ATOM 650 C CA . THR A 1 81 ? 4.569 -7.771 -5.512 1.00 87.25 81 THR A CA 1
ATOM 651 C C . THR A 1 81 ? 4.567 -6.282 -5.168 1.00 87.25 81 THR A C 1
ATOM 653 O O . THR A 1 81 ? 4.802 -5.424 -6.020 1.00 87.25 81 THR A O 1
ATOM 656 N N . VAL A 1 82 ? 4.242 -5.964 -3.913 1.00 87.38 82 VAL A N 1
ATOM 657 C CA . VAL A 1 82 ? 4.363 -4.596 -3.384 1.00 87.38 82 VAL A CA 1
ATOM 658 C C . VAL A 1 82 ? 5.834 -4.211 -3.226 1.00 87.38 82 VAL A C 1
ATOM 660 O O . VAL A 1 82 ? 6.187 -3.070 -3.505 1.00 87.38 82 VAL A O 1
ATOM 663 N N . ASP A 1 83 ? 6.692 -5.163 -2.863 1.00 87.44 83 ASP A N 1
ATOM 664 C CA . ASP A 1 83 ? 8.129 -4.938 -2.689 1.00 87.44 83 ASP A CA 1
ATOM 665 C C . ASP A 1 83 ? 8.798 -4.510 -4.010 1.00 87.44 83 ASP A C 1
ATOM 667 O O . ASP A 1 83 ? 9.555 -3.541 -4.044 1.00 87.44 83 ASP A O 1
ATOM 671 N N . ASP A 1 84 ? 8.389 -5.111 -5.139 1.00 83.56 84 ASP A N 1
ATOM 672 C CA . ASP A 1 84 ? 8.822 -4.702 -6.488 1.00 83.56 84 ASP A CA 1
ATOM 673 C C . ASP A 1 84 ? 8.564 -3.204 -6.763 1.00 83.56 8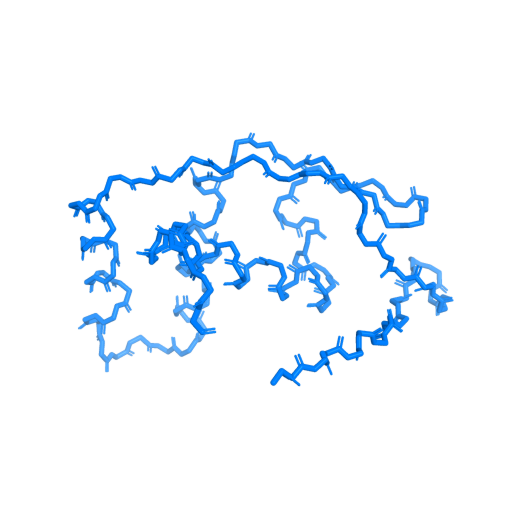4 ASP A C 1
ATOM 675 O O . ASP A 1 84 ? 9.323 -2.551 -7.483 1.00 83.56 84 ASP A O 1
ATOM 679 N N . LEU A 1 85 ? 7.492 -2.633 -6.193 1.00 82.81 85 LEU A N 1
ATOM 680 C CA . LEU A 1 85 ? 7.161 -1.212 -6.337 1.00 82.81 85 LEU A CA 1
ATOM 681 C C . LEU A 1 85 ? 8.090 -0.319 -5.502 1.00 82.81 85 LEU A C 1
ATOM 683 O O . LEU A 1 85 ? 8.380 0.806 -5.914 1.00 82.81 85 LEU A O 1
ATOM 687 N N . GLY A 1 86 ? 8.592 -0.810 -4.368 1.00 80.62 86 GLY A N 1
ATOM 688 C CA . GLY A 1 86 ? 9.472 -0.066 -3.462 1.00 80.62 86 GLY A CA 1
ATOM 689 C C . GLY A 1 86 ? 10.819 0.325 -4.078 1.00 80.62 86 GLY A C 1
ATOM 690 O O . GLY A 1 86 ? 11.438 1.296 -3.644 1.00 80.62 86 GLY A O 1
ATOM 691 N N . TYR A 1 87 ? 11.255 -0.366 -5.135 1.00 78.19 87 TYR A N 1
ATOM 692 C CA . TYR A 1 87 ? 12.527 -0.095 -5.814 1.00 78.19 87 TYR A CA 1
ATOM 693 C C . TYR A 1 87 ? 12.502 1.107 -6.768 1.00 78.19 87 TYR A C 1
ATOM 695 O O . TYR A 1 87 ? 13.553 1.519 -7.261 1.00 78.19 87 TYR A O 1
ATOM 703 N N . SER A 1 88 ? 11.329 1.696 -7.028 1.00 74.75 88 SER A N 1
ATOM 704 C CA . SER A 1 88 ? 11.189 2.882 -7.880 1.00 74.75 88 SER A CA 1
ATOM 705 C C . SER A 1 88 ? 10.461 4.014 -7.164 1.00 74.75 88 SER A C 1
ATOM 707 O O . SER A 1 88 ? 9.637 3.803 -6.268 1.00 74.75 88 SER A O 1
ATOM 709 N N . LYS A 1 89 ? 10.736 5.252 -7.582 1.00 77.88 89 LYS A N 1
ATOM 710 C CA . LYS A 1 89 ? 10.050 6.428 -7.041 1.00 77.88 89 LYS A CA 1
ATOM 711 C C . LYS A 1 89 ? 8.559 6.389 -7.372 1.00 77.88 89 LYS A C 1
ATOM 713 O O . LYS A 1 89 ? 7.728 6.665 -6.516 1.00 77.88 89 LYS A O 1
ATOM 718 N N . GLU A 1 90 ? 8.230 6.014 -8.597 1.00 76.56 90 GLU A N 1
ATOM 719 C CA . GLU A 1 90 ? 6.875 5.901 -9.118 1.00 76.56 90 GLU A CA 1
ATOM 720 C C . GLU A 1 90 ? 6.111 4.787 -8.393 1.00 76.56 90 GLU A C 1
ATOM 722 O O . GLU A 1 90 ? 4.941 4.954 -8.051 1.00 76.56 90 GLU A O 1
ATOM 727 N N . GLY A 1 91 ? 6.771 3.662 -8.105 1.00 83.06 91 GLY A N 1
ATOM 728 C CA . GLY A 1 91 ? 6.182 2.599 -7.299 1.00 83.06 91 GLY A CA 1
ATOM 729 C C . GLY A 1 91 ? 5.984 3.018 -5.838 1.00 83.06 91 GLY A C 1
ATOM 730 O O . GLY A 1 91 ? 4.933 2.734 -5.268 1.00 83.06 91 GLY A O 1
ATOM 731 N N . THR A 1 92 ? 6.891 3.812 -5.263 1.00 83.44 92 THR A N 1
ATOM 732 C CA . THR A 1 92 ? 6.696 4.428 -3.936 1.00 83.44 92 THR A CA 1
ATOM 733 C C . THR A 1 92 ? 5.510 5.403 -3.923 1.00 83.44 92 THR A C 1
ATOM 735 O O . THR A 1 92 ? 4.702 5.404 -2.993 1.00 83.44 92 THR A O 1
ATOM 738 N N . GLU A 1 93 ? 5.351 6.218 -4.969 1.00 86.12 93 GLU A N 1
ATOM 739 C CA . GLU A 1 93 ? 4.179 7.086 -5.143 1.00 86.12 93 GLU A CA 1
ATOM 740 C C . GLU A 1 93 ? 2.885 6.258 -5.244 1.00 86.12 93 GLU A C 1
ATOM 742 O O . GLU A 1 93 ? 1.869 6.618 -4.643 1.00 86.12 93 GLU A O 1
ATOM 747 N N . LEU A 1 94 ? 2.922 5.111 -5.932 1.00 85.88 94 LEU A N 1
ATOM 748 C CA . LEU A 1 94 ? 1.792 4.188 -5.999 1.00 85.88 94 LEU A CA 1
ATOM 749 C C . LEU A 1 94 ? 1.459 3.594 -4.622 1.00 85.88 94 LEU A C 1
ATOM 751 O O . LEU A 1 94 ? 0.287 3.581 -4.249 1.00 85.88 94 LEU A O 1
ATOM 755 N N . ILE A 1 95 ? 2.459 3.174 -3.842 1.00 89.75 95 ILE A N 1
ATOM 756 C CA . ILE A 1 95 ? 2.285 2.689 -2.461 1.00 89.75 95 ILE A CA 1
ATOM 757 C C . ILE A 1 95 ? 1.602 3.751 -1.589 1.00 89.75 95 ILE A C 1
ATOM 759 O O . ILE A 1 95 ? 0.624 3.447 -0.906 1.00 89.75 95 ILE A O 1
ATOM 763 N N . ASN A 1 96 ? 2.039 5.009 -1.670 1.00 87.50 96 ASN A N 1
ATOM 764 C CA . ASN A 1 96 ? 1.432 6.119 -0.925 1.00 87.50 96 ASN A CA 1
ATOM 765 C C . ASN A 1 96 ? -0.026 6.390 -1.332 1.00 87.50 96 ASN A C 1
ATOM 767 O O . ASN A 1 96 ? -0.882 6.681 -0.492 1.00 87.50 96 ASN A O 1
ATOM 771 N N . ASN A 1 97 ? -0.341 6.268 -2.622 1.00 87.25 97 ASN A N 1
ATOM 772 C CA . ASN A 1 97 ? -1.718 6.386 -3.095 1.00 87.25 97 ASN A CA 1
ATOM 773 C C . ASN A 1 97 ? -2.580 5.222 -2.587 1.00 87.25 97 ASN A C 1
ATOM 775 O O . ASN A 1 97 ? -3.701 5.440 -2.127 1.00 87.25 97 ASN A O 1
ATOM 779 N N . MET A 1 98 ? -2.059 3.992 -2.616 1.00 90.25 98 MET A N 1
ATOM 780 C CA . MET A 1 98 ? -2.762 2.812 -2.105 1.00 90.25 98 MET A CA 1
ATOM 781 C C . MET A 1 98 ? -3.024 2.914 -0.601 1.00 90.25 98 MET A C 1
ATOM 783 O O . MET A 1 98 ? -4.152 2.672 -0.173 1.00 90.25 98 MET A O 1
ATOM 787 N N . SER A 1 99 ? -2.035 3.328 0.196 1.00 90.31 99 SER A N 1
ATOM 788 C CA . SER A 1 99 ? -2.202 3.513 1.643 1.00 90.31 99 SER A CA 1
ATOM 789 C C . SER A 1 99 ? -3.274 4.564 1.950 1.00 90.31 99 SER A C 1
ATOM 791 O O . SER A 1 99 ? -4.135 4.347 2.805 1.00 90.31 99 SER A O 1
ATOM 793 N N . THR A 1 100 ? -3.310 5.651 1.175 1.00 87.88 100 THR A N 1
ATOM 794 C CA . THR A 1 100 ? -4.349 6.684 1.269 1.00 87.88 100 THR A CA 1
ATOM 795 C C . THR A 1 100 ? -5.736 6.115 0.974 1.00 87.88 100 THR A C 1
ATOM 797 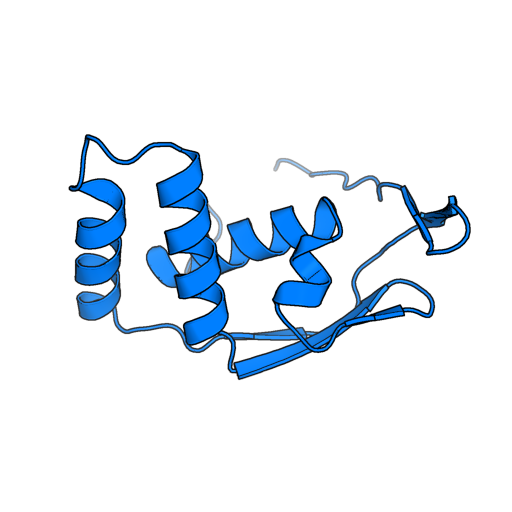O O . THR A 1 100 ? -6.658 6.337 1.756 1.00 87.88 100 THR A O 1
ATOM 800 N N . ILE A 1 101 ? -5.898 5.330 -0.096 1.00 87.88 101 ILE A N 1
ATOM 801 C CA . ILE A 1 101 ? -7.175 4.679 -0.440 1.00 87.88 101 ILE A CA 1
ATOM 802 C C . ILE A 1 101 ? -7.597 3.687 0.654 1.00 87.88 101 ILE A C 1
ATOM 804 O O . ILE A 1 101 ? -8.774 3.634 1.015 1.00 87.88 101 ILE A O 1
ATOM 808 N N . ILE A 1 102 ? -6.659 2.921 1.218 1.00 89.12 102 ILE A N 1
ATOM 809 C CA . ILE A 1 102 ? -6.940 1.972 2.304 1.00 89.12 102 ILE A CA 1
ATOM 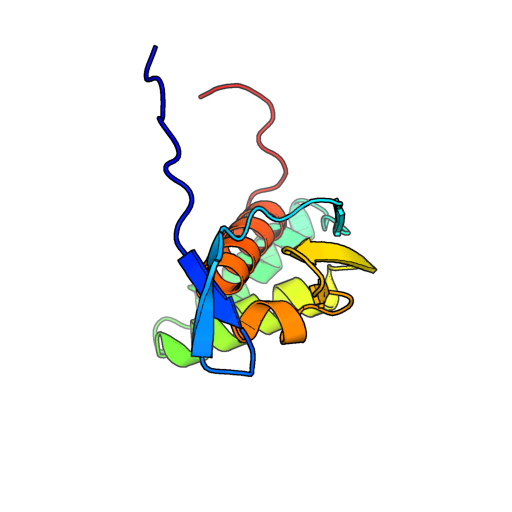810 C C . ILE A 1 102 ? -7.423 2.705 3.560 1.00 89.12 102 ILE A C 1
ATOM 812 O O . ILE A 1 102 ? -8.347 2.221 4.204 1.00 89.12 102 ILE A O 1
ATOM 816 N N . ILE A 1 103 ? -6.844 3.863 3.898 1.00 88.44 103 ILE A N 1
ATOM 817 C CA . ILE 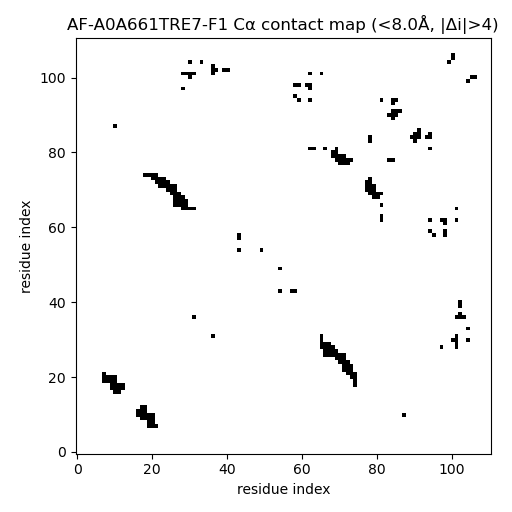A 1 103 ? -7.173 4.639 5.108 1.00 88.44 103 ILE A CA 1
ATOM 818 C C . ILE A 1 103 ? -8.436 5.489 4.923 1.00 88.44 103 ILE A C 1
ATOM 820 O O . ILE A 1 103 ? -9.317 5.514 5.784 1.00 88.44 103 ILE A O 1
ATOM 824 N N . GLN A 1 104 ? -8.545 6.194 3.803 1.00 84.31 104 GLN A N 1
ATOM 825 C CA . GLN A 1 104 ? -9.601 7.182 3.569 1.00 84.31 104 GLN A CA 1
ATOM 826 C C . GLN A 1 104 ? -10.817 6.569 2.859 1.00 84.31 104 GLN A C 1
ATOM 828 O O . GLN A 1 104 ? -11.928 7.092 2.954 1.00 84.31 104 GLN A O 1
ATOM 833 N N . GLY A 1 105 ? -10.648 5.401 2.239 1.00 77.94 105 GLY A N 1
ATOM 834 C CA . GLY A 1 105 ? -11.631 4.796 1.350 1.00 77.94 105 GLY A CA 1
ATOM 835 C C . GLY A 1 105 ? -11.546 5.365 -0.067 1.00 77.94 105 GLY A C 1
ATOM 836 O O . GLY A 1 105 ? -10.782 6.285 -0.355 1.00 77.94 105 GLY A O 1
ATOM 837 N N . ILE A 1 106 ? -12.352 4.807 -0.971 1.00 76.25 106 ILE A N 1
ATOM 838 C CA . ILE A 1 106 ? -12.469 5.327 -2.336 1.00 76.25 106 ILE A CA 1
ATOM 839 C C . ILE A 1 106 ? -13.237 6.655 -2.265 1.00 76.25 106 ILE A C 1
ATOM 841 O O . ILE A 1 106 ? -14.364 6.656 -1.757 1.00 76.25 106 ILE A O 1
ATOM 845 N N . PRO A 1 107 ? -12.678 7.775 -2.756 1.00 65.06 107 PRO A N 1
ATOM 846 C CA . PRO A 1 107 ? -13.400 9.037 -2.798 1.00 65.06 107 PRO A CA 1
ATOM 847 C C . PRO A 1 107 ? -14.628 8.892 -3.704 1.00 65.06 107 PRO A C 1
ATOM 849 O O . PRO A 1 107 ? -14.520 8.678 -4.911 1.00 65.06 107 PRO A O 1
ATOM 852 N N . LEU A 1 108 ? -15.818 8.987 -3.111 1.00 55.28 108 LEU A N 1
ATOM 853 C CA . LEU A 1 108 ? -17.081 8.999 -3.842 1.00 55.28 108 LEU A CA 1
ATOM 854 C C . LEU A 1 108 ? -17.375 10.438 -4.296 1.00 55.28 108 LEU A C 1
ATOM 856 O O . LEU A 1 108 ? -18.112 11.160 -3.631 1.00 55.28 108 LEU A O 1
ATOM 860 N N . GLY A 1 109 ? -16.784 10.853 -5.422 1.00 45.19 109 GLY A N 1
ATOM 861 C CA . GLY A 1 109 ? -17.112 12.106 -6.119 1.00 45.19 109 GLY A CA 1
ATOM 862 C C . GLY A 1 109 ? -15.933 13.062 -6.333 1.00 45.19 109 GLY A C 1
ATOM 863 O O . GLY A 1 109 ? -15.022 13.139 -5.513 1.00 45.19 109 GLY A O 1
ATOM 864 N N . ASN A 1 110 ? -15.971 13.787 -7.458 1.00 47.16 110 ASN A N 1
ATOM 865 C CA . ASN A 1 110 ? -14.997 14.822 -7.818 1.00 47.16 110 ASN A CA 1
ATOM 866 C C . ASN A 1 110 ? -15.050 15.966 -6.794 1.00 47.16 110 ASN A C 1
ATOM 868 O O . ASN A 1 110 ? -16.016 16.732 -6.796 1.00 47.16 110 ASN A O 1
ATOM 872 N N . GLY A 1 111 ? -14.029 16.069 -5.942 1.00 36.69 111 GLY A N 1
ATOM 873 C CA . GLY A 1 111 ? -13.731 17.302 -5.209 1.00 36.69 111 GLY A CA 1
ATOM 874 C C . GLY A 1 111 ? -13.305 18.428 -6.144 1.00 36.69 111 GLY A C 1
ATOM 875 O O . GLY A 1 111 ? -12.625 18.132 -7.155 1.00 36.69 111 GLY A O 1
#

Secondary structure (DSSP, 8-state):
-----PPPPEEE-TTS-EEE---EEEEEE-PPPHHHHHHHHHHHHTTSS--HHHHHHHHHHHHHHHEEEEEEEETTEEE-SHHHHHTSHHHHHHHHHHHHHHHH----S--